Protein AF-A0A5N5E1E7-F1 (afdb_monomer_lite)

Structure (mmCIF, N/CA/C/O backbone):
data_AF-A0A5N5E1E7-F1
#
_entry.id   AF-A0A5N5E1E7-F1
#
loop_
_atom_site.group_PDB
_atom_site.id
_atom_site.type_symbol
_atom_site.label_atom_id
_atom_site.label_alt_id
_atom_site.label_comp_id
_atom_site.label_asym_id
_atom_site.label_entity_id
_atom_site.label_seq_id
_atom_site.pdbx_PDB_ins_code
_atom_site.Cartn_x
_atom_site.Cartn_y
_atom_site.Cartn_z
_atom_site.occupancy
_atom_site.B_iso_or_equiv
_atom_site.auth_seq_id
_atom_site.auth_comp_id
_atom_site.auth_asym_id
_atom_site.auth_atom_id
_atom_site.pdbx_PDB_model_num
ATOM 1 N N . PRO A 1 1 ? 4.527 -5.931 -11.437 1.00 83.81 1 PRO A N 1
ATOM 2 C CA . PRO A 1 1 ? 5.609 -6.955 -11.425 1.00 83.81 1 PRO A CA 1
ATOM 3 C C . PRO A 1 1 ? 6.743 -6.688 -12.422 1.00 83.81 1 PRO A C 1
ATOM 5 O O . PRO A 1 1 ? 7.902 -6.752 -12.030 1.00 83.81 1 PRO A O 1
ATOM 8 N N . ALA A 1 2 ? 6.422 -6.374 -13.685 1.00 84.38 2 ALA A N 1
ATOM 9 C CA . ALA A 1 2 ? 7.422 -6.010 -14.699 1.00 84.38 2 ALA A CA 1
ATOM 10 C C . ALA A 1 2 ? 8.352 -4.852 -14.277 1.00 84.38 2 ALA A C 1
ATOM 12 O O . ALA A 1 2 ? 9.504 -4.827 -14.693 1.00 84.38 2 ALA A O 1
ATOM 13 N N . HIS A 1 3 ? 7.881 -3.954 -13.401 1.00 85.62 3 HIS A N 1
ATOM 14 C CA . HIS A 1 3 ? 8.669 -2.845 -12.850 1.00 85.62 3 HIS A CA 1
ATOM 15 C C . HIS A 1 3 ? 9.941 -3.303 -12.112 1.00 85.62 3 HIS A C 1
ATOM 17 O O . HIS A 1 3 ? 10.974 -2.650 -12.180 1.00 85.62 3 HIS A O 1
ATOM 23 N N . THR A 1 4 ? 9.890 -4.454 -11.433 1.00 82.94 4 THR A N 1
ATOM 24 C CA . THR A 1 4 ? 10.953 -4.901 -10.513 1.00 82.94 4 THR A CA 1
ATOM 25 C C . THR A 1 4 ? 11.626 -6.196 -10.957 1.00 82.94 4 THR A C 1
ATOM 27 O O . THR A 1 4 ? 12.630 -6.609 -10.378 1.00 82.94 4 THR A O 1
ATOM 30 N N . ARG A 1 5 ? 11.073 -6.880 -11.970 1.00 84.81 5 ARG A N 1
ATOM 31 C CA . ARG A 1 5 ? 11.566 -8.175 -12.454 1.00 84.81 5 ARG A CA 1
ATOM 32 C C . ARG A 1 5 ? 11.534 -8.249 -13.967 1.00 84.81 5 ARG A C 1
ATOM 34 O O . ARG A 1 5 ? 10.480 -8.111 -14.586 1.00 84.81 5 ARG A O 1
ATOM 41 N N . ILE A 1 6 ? 12.680 -8.596 -14.546 1.00 85.56 6 ILE A N 1
ATOM 42 C CA . ILE A 1 6 ? 12.774 -8.964 -15.959 1.00 85.56 6 ILE A CA 1
ATOM 43 C C . ILE A 1 6 ? 11.854 -10.167 -16.207 1.00 85.56 6 ILE A C 1
ATOM 45 O O . ILE A 1 6 ? 11.968 -11.192 -15.538 1.00 85.56 6 ILE A O 1
ATOM 49 N N . GLY A 1 7 ? 10.928 -10.027 -17.157 1.00 87.19 7 GLY A N 1
ATOM 50 C CA . GLY A 1 7 ? 9.923 -11.049 -17.467 1.00 87.19 7 GLY A CA 1
ATOM 51 C C . GLY A 1 7 ? 8.729 -11.095 -16.505 1.00 87.19 7 GLY A C 1
ATOM 52 O O . GLY A 1 7 ? 7.885 -11.978 -16.638 1.00 87.19 7 GLY A O 1
ATOM 53 N N . GLY A 1 8 ? 8.633 -10.164 -15.549 1.00 90.12 8 GLY A N 1
ATOM 54 C CA . GLY A 1 8 ? 7.441 -10.003 -14.722 1.00 90.12 8 GLY A CA 1
ATOM 55 C C . GLY A 1 8 ? 6.215 -9.629 -15.559 1.00 90.12 8 GLY A C 1
ATOM 56 O O . GLY A 1 8 ? 6.335 -9.028 -16.624 1.00 90.12 8 GLY A O 1
ATOM 57 N N . ALA A 1 9 ? 5.021 -9.969 -15.068 1.00 91.62 9 ALA A N 1
ATOM 58 C CA . ALA A 1 9 ? 3.779 -9.636 -15.760 1.00 91.62 9 ALA A CA 1
ATOM 59 C C . ALA A 1 9 ? 3.627 -8.107 -15.942 1.00 91.62 9 ALA A C 1
ATOM 61 O O . ALA A 1 9 ? 3.820 -7.365 -14.963 1.00 91.62 9 ALA A O 1
ATOM 62 N N . PRO A 1 10 ? 3.267 -7.637 -17.153 1.00 95.62 10 PRO A N 1
ATOM 63 C CA . PRO A 1 10 ? 2.912 -6.243 -17.391 1.00 95.62 10 PRO A CA 1
ATOM 64 C C . PRO A 1 10 ? 1.573 -5.919 -16.725 1.00 95.62 10 PRO A C 1
ATOM 66 O O . PRO A 1 10 ? 0.755 -6.811 -16.471 1.00 95.62 10 PRO A O 1
ATOM 69 N N . ILE A 1 11 ? 1.329 -4.637 -16.459 1.00 96.62 11 ILE A N 1
ATOM 70 C CA . ILE A 1 11 ? 0.185 -4.202 -15.653 1.00 96.62 11 ILE A CA 1
ATOM 71 C C . ILE A 1 11 ? -1.163 -4.630 -16.250 1.00 96.62 11 ILE A C 1
ATOM 73 O O . ILE A 1 11 ? -2.065 -5.009 -15.520 1.00 96.62 11 ILE A O 1
ATOM 77 N N . GLY A 1 12 ? -1.312 -4.668 -17.575 1.00 94.44 12 GLY A N 1
ATOM 78 C CA . GLY A 1 12 ? -2.560 -5.081 -18.225 1.00 94.44 12 GLY A CA 1
ATOM 79 C C . GLY A 1 12 ? -2.875 -6.578 -18.137 1.00 94.44 12 GLY A C 1
ATOM 80 O O . GLY A 1 12 ? -3.948 -6.985 -18.588 1.00 94.44 12 GLY A O 1
ATOM 81 N N . SER A 1 13 ? -1.955 -7.385 -17.595 1.00 95.38 13 SER A N 1
ATOM 82 C CA . SER A 1 13 ? -2.095 -8.840 -17.436 1.00 95.38 13 SER A CA 1
ATOM 83 C C . SER A 1 13 ? -2.249 -9.288 -15.979 1.00 95.38 13 SER A C 1
ATOM 85 O O . SER A 1 13 ? -2.404 -10.484 -15.737 1.00 95.38 13 SER A O 1
ATOM 87 N N . VAL A 1 14 ? -2.192 -8.370 -15.006 1.00 96.19 14 VAL A N 1
ATOM 88 C CA . VAL A 1 14 ? -2.403 -8.721 -13.592 1.00 96.19 14 VAL A CA 1
ATOM 89 C C . VAL A 1 14 ? -3.898 -8.942 -13.300 1.00 96.19 14 VAL A C 1
ATOM 91 O O . VAL A 1 14 ? -4.742 -8.328 -13.961 1.00 96.19 14 VAL A O 1
ATOM 94 N N . PRO A 1 15 ? -4.253 -9.804 -12.327 1.00 96.81 15 PRO A N 1
ATOM 95 C CA . PRO A 1 15 ? -5.629 -9.927 -11.842 1.00 96.81 15 PRO A CA 1
ATOM 96 C C . PRO A 1 15 ? -6.156 -8.587 -11.307 1.00 96.81 15 PRO A C 1
ATOM 98 O O . PRO A 1 15 ? -5.399 -7.797 -10.743 1.00 96.81 15 PRO A O 1
ATOM 101 N N . LEU A 1 16 ? -7.457 -8.328 -11.468 1.00 98.06 16 LEU A N 1
ATOM 102 C CA . LEU A 1 16 ? -8.090 -7.097 -10.970 1.00 98.06 16 LEU A CA 1
ATOM 103 C C . LEU A 1 16 ? -8.480 -7.203 -9.495 1.00 98.06 16 LEU A C 1
ATOM 105 O O . LEU A 1 16 ? -8.648 -6.187 -8.826 1.00 98.06 16 LEU A O 1
ATOM 109 N N . GLU A 1 17 ? -8.610 -8.427 -8.992 1.00 98.06 17 GLU A N 1
ATOM 110 C CA . GLU A 1 17 ? -9.058 -8.760 -7.649 1.00 98.06 17 GLU A CA 1
ATOM 111 C C . GLU A 1 17 ? -8.279 -8.000 -6.564 1.00 98.06 17 GLU A C 1
ATOM 113 O O . GLU A 1 17 ? -8.937 -7.413 -5.708 1.00 98.06 17 GLU A O 1
ATOM 118 N N . PRO A 1 18 ? -6.934 -7.875 -6.588 1.00 98.50 18 PRO A N 1
ATOM 119 C CA . PRO A 1 18 ? -6.213 -7.099 -5.575 1.00 98.50 18 PRO A CA 1
ATOM 120 C C . PRO A 1 18 ? -6.628 -5.624 -5.498 1.00 98.50 18 PRO A C 1
ATOM 122 O O . PRO A 1 18 ? -6.568 -5.030 -4.428 1.00 98.50 18 PRO A O 1
ATOM 125 N N . TYR A 1 19 ? -7.117 -5.042 -6.592 1.00 98.69 19 TYR A N 1
ATOM 126 C CA . TYR A 1 19 ? -7.357 -3.604 -6.744 1.00 98.69 19 TYR A CA 1
ATOM 127 C C . TYR A 1 19 ? -8.799 -3.163 -6.440 1.00 98.69 19 TYR A C 1
ATOM 129 O O . TYR A 1 19 ? -9.138 -1.992 -6.637 1.00 98.69 19 TYR A O 1
ATOM 137 N N . LEU A 1 20 ? -9.658 -4.084 -5.990 1.00 98.56 20 LEU A N 1
ATOM 138 C CA . LEU A 1 20 ? -11.053 -3.806 -5.644 1.00 98.56 20 LEU A CA 1
ATOM 139 C C . LEU A 1 20 ? -11.516 -4.638 -4.444 1.00 98.56 20 LEU A C 1
ATOM 141 O O . LEU A 1 20 ? -11.581 -5.861 -4.539 1.00 98.56 20 LEU A O 1
ATOM 145 N N . GLY A 1 21 ? -11.903 -3.984 -3.350 1.00 98.38 21 GLY A N 1
ATOM 146 C CA . GLY A 1 21 ? -12.553 -4.635 -2.209 1.00 98.38 21 GLY A CA 1
ATOM 147 C C . GLY A 1 21 ? -12.127 -4.069 -0.861 1.00 98.38 21 GLY A C 1
ATOM 148 O O . GLY A 1 21 ? -11.468 -3.036 -0.792 1.00 98.38 21 GLY A O 1
ATOM 149 N N . GLU A 1 22 ? -12.503 -4.757 0.217 1.00 98.44 22 GLU A N 1
ATOM 150 C CA . GLU A 1 22 ? -12.232 -4.309 1.585 1.00 98.44 22 GLU A CA 1
ATOM 151 C C . GLU A 1 22 ? -10.735 -4.064 1.835 1.00 98.44 22 GLU A C 1
ATOM 153 O O . GLU A 1 22 ? -9.885 -4.850 1.393 1.00 98.44 22 GLU A O 1
ATOM 158 N N . ALA A 1 23 ? -10.446 -2.965 2.529 1.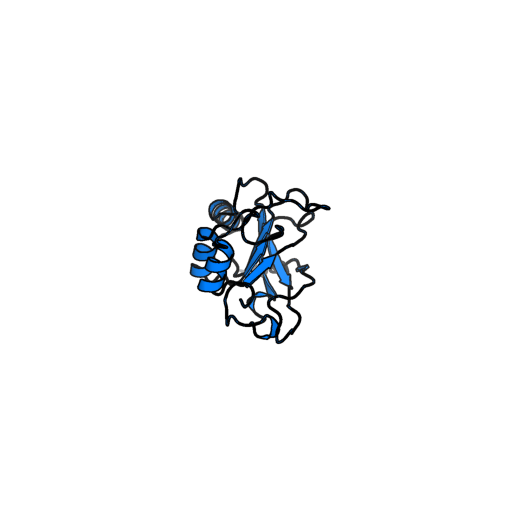00 98.69 23 ALA A N 1
ATOM 159 C CA . ALA A 1 23 ? -9.130 -2.491 2.906 1.00 98.69 23 ALA A CA 1
ATOM 160 C C . ALA A 1 23 ? -9.147 -1.895 4.318 1.00 98.69 23 ALA A C 1
ATOM 162 O O . ALA A 1 23 ? -10.141 -1.305 4.741 1.00 98.69 23 ALA A O 1
ATOM 163 N N . LEU A 1 24 ? -8.026 -2.023 5.023 1.00 98.81 24 LEU A N 1
ATOM 164 C CA . LEU A 1 24 ? -7.771 -1.348 6.290 1.00 98.81 24 LEU A CA 1
ATOM 165 C C . LEU A 1 24 ? -6.805 -0.190 6.037 1.00 98.81 24 LEU A C 1
ATOM 167 O O . LEU A 1 24 ? -5.708 -0.416 5.531 1.00 98.81 24 LEU A O 1
ATOM 171 N N . VAL A 1 25 ? -7.207 1.028 6.388 1.00 98.81 25 VAL A N 1
ATOM 172 C CA . VAL A 1 25 ? -6.310 2.185 6.479 1.00 98.81 25 VAL A CA 1
ATOM 173 C C . VAL A 1 25 ? -5.703 2.201 7.875 1.00 98.81 25 VAL A C 1
ATOM 175 O O . VAL A 1 25 ? -6.454 2.134 8.846 1.00 98.81 25 VAL A O 1
ATOM 178 N N . VAL A 1 26 ? -4.377 2.302 7.963 1.00 98.75 26 VAL A N 1
ATOM 179 C CA . VAL A 1 26 ? -3.612 2.405 9.215 1.00 98.75 26 VAL A CA 1
ATOM 180 C C . VAL A 1 26 ? -2.849 3.723 9.240 1.00 98.75 26 VAL A C 1
ATOM 182 O O . VAL A 1 26 ? -2.189 4.078 8.257 1.00 98.75 26 VAL A O 1
ATOM 185 N N . ASP A 1 27 ? -2.932 4.434 10.363 1.00 98.38 27 ASP A N 1
ATOM 186 C CA . ASP A 1 27 ? -2.134 5.634 10.600 1.00 98.38 27 ASP A CA 1
ATOM 187 C C . ASP A 1 27 ? -0.701 5.246 11.009 1.00 98.38 27 ASP A C 1
ATOM 189 O O . ASP A 1 27 ? -0.472 4.609 12.035 1.00 98.38 27 ASP A O 1
ATOM 193 N N . MET A 1 28 ? 0.267 5.623 10.176 1.00 98.19 28 MET A N 1
ATOM 194 C CA . MET A 1 28 ? 1.704 5.404 10.359 1.00 98.19 28 MET A CA 1
ATOM 195 C C . MET A 1 28 ? 2.456 6.719 10.617 1.00 98.19 28 MET A C 1
ATOM 197 O O . MET A 1 28 ? 3.682 6.730 10.631 1.00 98.19 28 MET A O 1
ATOM 201 N N . THR A 1 29 ? 1.764 7.841 10.828 1.00 96.38 29 THR A N 1
ATOM 202 C CA . THR A 1 29 ? 2.390 9.175 10.912 1.00 96.38 29 THR A CA 1
ATOM 203 C C . THR A 1 29 ? 3.290 9.377 12.133 1.00 96.38 29 THR A C 1
ATOM 205 O O . THR A 1 29 ? 4.116 10.289 12.147 1.00 96.38 29 THR A O 1
ATOM 208 N N . GLY A 1 30 ? 3.141 8.533 13.157 1.00 94.25 30 GLY A N 1
ATOM 209 C CA . GLY A 1 30 ? 4.008 8.487 14.337 1.00 94.25 30 GLY A CA 1
ATOM 210 C C . GLY A 1 30 ? 5.112 7.426 14.274 1.00 94.25 30 GLY A C 1
ATOM 211 O O . GLY A 1 30 ? 5.752 7.178 15.294 1.00 94.25 30 GLY A O 1
ATOM 212 N N . VAL A 1 31 ? 5.296 6.758 13.132 1.00 94.94 31 VAL A N 1
ATOM 213 C CA . VAL A 1 31 ? 6.284 5.687 12.958 1.00 94.94 31 VAL A CA 1
ATOM 214 C C . VAL A 1 31 ? 7.552 6.255 12.338 1.00 94.94 31 VAL A C 1
ATOM 216 O O . VAL A 1 31 ? 7.524 6.818 11.248 1.00 94.94 31 VAL A O 1
ATOM 219 N N . ASP A 1 32 ? 8.680 6.053 13.013 1.00 89.94 32 ASP A N 1
ATOM 220 C CA . ASP A 1 32 ? 9.987 6.394 12.460 1.00 89.94 32 ASP A CA 1
ATOM 221 C C . ASP A 1 32 ? 10.451 5.313 11.468 1.00 89.94 32 ASP A C 1
ATOM 223 O O . ASP A 1 32 ? 10.538 4.128 11.804 1.00 89.94 32 ASP A O 1
ATOM 227 N N . GLY A 1 33 ? 10.818 5.726 10.252 1.00 91.19 33 GLY A N 1
ATOM 228 C CA . GLY A 1 33 ? 11.348 4.836 9.218 1.00 91.19 33 GLY A CA 1
ATOM 229 C C . GLY A 1 33 ? 10.264 4.117 8.411 1.00 91.19 33 GLY A C 1
ATOM 230 O O . GLY A 1 33 ? 9.211 4.676 8.124 1.00 91.19 33 GLY A O 1
ATOM 231 N N . ALA A 1 34 ? 10.551 2.889 7.970 1.00 94.88 34 ALA A N 1
ATOM 232 C CA . ALA A 1 34 ? 9.629 2.127 7.129 1.00 94.88 34 ALA A CA 1
ATOM 233 C C . ALA A 1 34 ? 8.406 1.635 7.921 1.00 94.88 34 ALA A C 1
ATOM 235 O O . ALA A 1 34 ? 8.530 1.191 9.065 1.00 94.88 34 ALA A O 1
ATOM 236 N N . ALA A 1 35 ? 7.237 1.636 7.278 1.00 97.25 35 ALA A N 1
ATOM 237 C CA . ALA A 1 35 ? 6.014 1.097 7.859 1.00 97.25 35 ALA A CA 1
ATOM 238 C C . ALA A 1 35 ? 6.207 -0.374 8.261 1.00 97.25 35 ALA A C 1
ATOM 240 O O . ALA A 1 35 ? 6.715 -1.182 7.476 1.00 97.25 35 ALA A O 1
ATOM 241 N N . CYS A 1 36 ? 5.807 -0.718 9.486 1.00 97.75 36 CYS A N 1
ATOM 242 C CA . CYS A 1 36 ? 6.125 -1.992 10.128 1.00 97.75 36 CYS A CA 1
ATOM 243 C C . CYS A 1 36 ? 4.884 -2.672 10.736 1.00 97.75 36 CYS A C 1
ATOM 245 O O . CYS A 1 36 ? 3.777 -2.139 10.703 1.00 97.75 36 CYS A O 1
ATOM 247 N N . ILE A 1 37 ? 5.065 -3.885 11.266 1.00 98.50 37 ILE A N 1
ATOM 248 C CA . ILE A 1 37 ? 3.972 -4.769 11.711 1.00 98.50 37 ILE A CA 1
ATOM 249 C C . ILE A 1 37 ? 3.208 -4.211 12.920 1.00 98.50 37 ILE A C 1
ATOM 251 O O . ILE A 1 37 ? 1.981 -4.268 12.932 1.00 98.50 37 ILE A O 1
ATOM 255 N N . GLY A 1 38 ? 3.917 -3.663 13.914 1.00 98.31 38 GLY A N 1
ATOM 256 C CA . GLY A 1 38 ? 3.342 -3.298 15.217 1.00 98.31 38 GLY A CA 1
ATOM 257 C C . GLY A 1 38 ? 2.081 -2.427 15.126 1.00 98.31 38 GLY A C 1
ATOM 258 O O . GLY A 1 38 ? 1.027 -2.867 15.578 1.00 98.31 38 GLY A O 1
ATOM 259 N N . PRO A 1 39 ? 2.130 -1.252 14.470 1.00 98.44 39 PRO A N 1
ATOM 260 C CA . PRO A 1 39 ? 0.958 -0.385 14.327 1.00 98.44 39 PRO A CA 1
ATOM 261 C C . PRO A 1 39 ? -0.216 -1.040 13.583 1.00 98.44 39 PRO A C 1
ATOM 263 O O . PRO A 1 39 ? -1.375 -0.741 13.872 1.00 98.44 39 PRO A O 1
ATOM 266 N N . VAL A 1 40 ? 0.054 -1.958 12.644 1.00 98.62 40 VAL A N 1
ATOM 267 C CA . VAL A 1 40 ? -1.000 -2.720 11.953 1.00 98.62 40 VAL A CA 1
ATOM 268 C C . VAL A 1 40 ? -1.684 -3.673 12.926 1.00 98.62 40 VAL A C 1
ATOM 270 O O . VAL A 1 40 ? -2.910 -3.679 12.994 1.00 98.62 40 VAL A O 1
ATOM 273 N N . GLU A 1 41 ? -0.917 -4.451 13.694 1.00 98.44 41 GLU A N 1
ATOM 274 C CA . GLU A 1 41 ? -1.458 -5.373 14.702 1.00 98.44 41 GLU A CA 1
ATOM 275 C C . GLU A 1 41 ? -2.274 -4.623 15.763 1.00 98.44 41 GLU A C 1
ATOM 277 O O . GLU A 1 41 ? -3.426 -4.980 16.008 1.00 98.44 41 GLU A O 1
ATOM 282 N N . GLU A 1 42 ? -1.743 -3.524 16.305 1.00 98.31 42 GLU A N 1
ATOM 283 C CA . GLU A 1 42 ? -2.444 -2.688 17.289 1.00 98.31 42 GLU A CA 1
ATOM 284 C C . GLU A 1 42 ? -3.768 -2.127 16.747 1.00 98.31 42 GLU A C 1
ATOM 286 O O . GLU A 1 42 ? -4.771 -2.051 17.463 1.00 98.31 42 GLU A O 1
ATOM 291 N N . THR A 1 43 ? -3.787 -1.729 15.473 1.00 98.38 43 THR A N 1
ATOM 292 C CA . THR A 1 43 ? -4.990 -1.208 14.812 1.00 98.38 43 THR A CA 1
ATOM 293 C C . THR A 1 43 ? -6.016 -2.305 14.575 1.00 98.38 43 THR A C 1
ATOM 295 O O . THR A 1 43 ? -7.194 -2.124 14.885 1.00 98.38 43 THR A O 1
ATOM 298 N N . VAL A 1 44 ? -5.577 -3.469 14.094 1.00 98.19 44 VAL A N 1
ATOM 299 C CA . VAL A 1 44 ? -6.434 -4.647 13.923 1.00 98.19 44 VAL A CA 1
ATOM 300 C C . VAL A 1 44 ? -7.065 -5.041 15.257 1.00 98.19 44 VAL A C 1
ATOM 302 O O . VAL A 1 44 ? -8.277 -5.234 15.317 1.00 98.19 44 VAL A O 1
ATOM 305 N N . GLU A 1 45 ? -6.291 -5.106 16.341 1.00 97.94 45 GLU A N 1
ATOM 306 C CA . GLU A 1 45 ? -6.802 -5.413 17.681 1.00 97.94 45 GLU A CA 1
ATOM 307 C C . GLU A 1 45 ? -7.827 -4.376 18.158 1.00 97.94 45 GLU A C 1
ATOM 309 O O . GLU A 1 45 ? -8.927 -4.741 18.584 1.00 97.94 45 GLU A O 1
ATOM 314 N N . ARG A 1 46 ? -7.510 -3.081 18.025 1.00 97.81 46 ARG A N 1
ATOM 315 C CA . ARG A 1 46 ? -8.397 -1.969 18.407 1.00 97.81 46 ARG A CA 1
ATOM 316 C C . ARG A 1 46 ? -9.727 -1.988 17.652 1.00 97.81 46 ARG A C 1
ATOM 318 O O . ARG A 1 46 ? -10.749 -1.609 18.223 1.00 97.81 46 ARG A O 1
ATOM 325 N N . LEU A 1 47 ? -9.724 -2.434 16.397 1.00 96.12 47 LEU A N 1
ATOM 326 C CA . LEU A 1 47 ? -10.894 -2.453 15.518 1.00 96.12 47 LEU A CA 1
ATOM 327 C C . LEU A 1 47 ? -11.638 -3.802 15.485 1.00 96.12 47 LEU A C 1
ATOM 329 O O . LEU A 1 47 ? -12.564 -3.974 14.692 1.00 96.12 47 LEU A O 1
ATOM 333 N N . GLY A 1 48 ? -11.301 -4.740 16.377 1.00 94.12 48 GLY A N 1
ATOM 334 C CA . GLY A 1 48 ? -12.065 -5.981 16.571 1.00 94.12 48 GLY A CA 1
ATOM 335 C C . GLY A 1 48 ? -11.475 -7.233 15.915 1.00 94.12 48 GLY A C 1
ATOM 336 O O . GLY A 1 48 ? -12.172 -8.238 15.793 1.00 94.12 48 GLY A O 1
ATOM 337 N N . GLY A 1 49 ? -10.201 -7.203 15.523 1.00 95.06 49 GLY A N 1
ATOM 338 C CA . GLY A 1 49 ? -9.422 -8.376 15.117 1.00 95.06 49 GLY A CA 1
ATOM 339 C C . GLY A 1 49 ? -9.536 -8.771 13.643 1.00 95.06 49 GLY A C 1
ATOM 340 O O . GLY A 1 49 ? -9.034 -9.828 13.263 1.00 95.06 49 GLY A O 1
ATOM 341 N N . HIS A 1 50 ? -10.188 -7.959 12.806 1.00 96.00 50 HIS A N 1
ATOM 342 C CA . HIS A 1 50 ? -10.333 -8.236 11.374 1.00 96.00 50 HIS A CA 1
ATOM 343 C C . HIS A 1 50 ? -9.196 -7.608 10.563 1.00 96.00 50 HIS A C 1
ATOM 345 O O . HIS A 1 50 ? -8.994 -6.393 10.597 1.00 96.00 50 HIS A O 1
ATOM 351 N N . LEU A 1 51 ? -8.479 -8.437 9.804 1.00 98.19 51 LEU A N 1
ATOM 352 C CA . LEU A 1 51 ? -7.446 -8.010 8.864 1.00 98.19 51 LEU A CA 1
ATOM 353 C C . LEU A 1 51 ? -7.920 -8.313 7.432 1.00 98.19 51 LEU A C 1
ATOM 355 O O . LEU A 1 51 ? -7.913 -9.480 7.027 1.00 98.19 51 LEU A O 1
ATOM 359 N N . PRO A 1 52 ? -8.341 -7.303 6.651 1.00 98.12 52 PRO A N 1
ATOM 360 C CA . PRO A 1 52 ? -8.739 -7.506 5.267 1.00 98.12 52 PRO A CA 1
ATOM 361 C C . PRO A 1 52 ? -7.525 -7.790 4.380 1.00 98.12 52 PRO A C 1
ATOM 363 O O . PRO A 1 52 ? -6.376 -7.553 4.744 1.00 98.12 52 PRO A O 1
ATOM 366 N N . GLN A 1 53 ? -7.780 -8.247 3.154 1.00 98.44 53 GLN A N 1
ATOM 367 C CA . GLN A 1 53 ? -6.712 -8.602 2.215 1.00 98.44 53 GLN A CA 1
ATOM 368 C C . GLN A 1 53 ? -5.993 -7.386 1.601 1.00 98.44 53 GLN A C 1
ATOM 370 O O . GLN A 1 53 ? -5.084 -7.561 0.791 1.00 98.44 53 GLN A O 1
ATOM 375 N N . ARG A 1 54 ? -6.377 -6.153 1.955 1.00 98.88 54 ARG A N 1
ATOM 376 C CA . ARG A 1 54 ? -5.736 -4.920 1.475 1.00 98.88 54 ARG A CA 1
ATOM 377 C C . ARG A 1 54 ? -5.391 -4.018 2.646 1.00 98.88 54 ARG A C 1
ATOM 379 O O . ARG A 1 54 ? -6.228 -3.790 3.516 1.00 98.88 54 ARG A O 1
ATOM 386 N N . LEU A 1 55 ? -4.181 -3.487 2.632 1.00 98.88 55 LEU A N 1
ATOM 387 C CA . LEU A 1 55 ? -3.676 -2.582 3.652 1.00 98.88 55 LEU A CA 1
ATOM 388 C C . LEU A 1 55 ? -3.316 -1.251 2.997 1.00 98.88 55 LEU A C 1
ATOM 390 O O . LEU A 1 55 ? -2.670 -1.252 1.957 1.00 98.88 55 LEU A O 1
ATOM 394 N N . ILE A 1 56 ? -3.734 -0.133 3.579 1.00 98.88 56 ILE A N 1
ATOM 395 C CA . ILE A 1 56 ? -3.418 1.222 3.121 1.00 98.88 56 ILE A CA 1
ATOM 396 C C . ILE A 1 56 ? -2.703 1.943 4.260 1.00 98.88 56 ILE A C 1
ATOM 398 O O . ILE A 1 56 ? -3.206 1.998 5.378 1.00 98.88 56 ILE A O 1
ATOM 402 N N . LEU A 1 57 ? -1.521 2.471 3.982 1.00 98.81 57 LEU A N 1
ATOM 403 C CA . LEU A 1 57 ? -0.601 3.005 4.975 1.00 98.81 57 LEU A CA 1
ATOM 404 C C . LEU A 1 57 ? -0.491 4.517 4.801 1.00 98.81 57 LEU A C 1
ATOM 406 O O . LEU A 1 57 ? -0.010 4.988 3.770 1.00 98.81 57 LEU A O 1
ATOM 410 N N . ARG A 1 58 ? -0.947 5.269 5.805 1.00 98.50 58 ARG A N 1
ATOM 411 C CA . ARG A 1 58 ? -0.815 6.728 5.850 1.00 98.50 58 ARG A CA 1
ATOM 412 C C . ARG A 1 58 ? 0.446 7.106 6.612 1.00 98.50 58 ARG A C 1
ATOM 414 O O . ARG A 1 58 ? 0.442 7.071 7.835 1.00 98.50 58 ARG A O 1
ATOM 421 N N . THR A 1 59 ? 1.506 7.480 5.913 1.00 97.81 59 THR A N 1
ATOM 422 C CA . THR A 1 59 ? 2.789 7.867 6.519 1.00 97.81 59 THR A CA 1
ATOM 423 C C . THR A 1 59 ? 2.937 9.379 6.665 1.00 97.81 59 THR A C 1
ATOM 425 O O . THR A 1 59 ? 3.700 9.844 7.509 1.00 97.81 59 THR A O 1
ATOM 428 N N . TYR A 1 60 ? 2.150 10.167 5.926 1.00 97.00 60 TYR A N 1
ATOM 429 C CA . TYR A 1 60 ? 2.173 11.620 6.018 1.00 97.00 60 TYR A CA 1
ATOM 430 C C . TYR A 1 60 ? 1.062 12.183 6.914 1.00 97.00 60 TYR A C 1
ATOM 432 O O . TYR A 1 60 ? -0.130 11.956 6.668 1.00 97.00 60 TYR A O 1
ATOM 440 N N . PRO A 1 61 ? 1.408 13.040 7.900 1.00 95.19 61 PRO A N 1
ATOM 441 C CA . PRO A 1 61 ? 0.420 13.904 8.542 1.00 95.19 61 PRO A CA 1
ATOM 442 C C . PRO A 1 61 ? -0.276 14.792 7.507 1.00 95.19 61 PRO A C 1
ATOM 444 O O . PRO A 1 61 ? -1.475 15.056 7.607 1.00 95.19 61 PRO A O 1
ATOM 447 N N . LYS A 1 62 ? 0.497 15.233 6.506 1.00 96.44 62 LYS A N 1
ATOM 448 C CA . LYS A 1 62 ? 0.049 16.005 5.355 1.00 96.44 62 LYS A CA 1
ATOM 449 C C . LYS A 1 62 ? 0.880 15.665 4.123 1.00 96.44 62 LYS A C 1
ATOM 451 O O . LYS A 1 62 ? 2.099 15.819 4.151 1.00 96.44 62 LYS A O 1
ATOM 456 N N . TYR A 1 63 ? 0.210 15.270 3.053 1.00 95.88 63 TYR A N 1
ATOM 457 C CA . TYR A 1 63 ? 0.799 14.871 1.790 1.00 95.88 63 TYR A CA 1
ATOM 458 C C . TYR A 1 63 ? 1.605 16.028 1.172 1.00 95.88 63 TYR A C 1
ATOM 460 O O . TYR A 1 63 ? 1.116 17.170 1.102 1.00 95.88 63 TYR A O 1
ATOM 468 N N . PRO A 1 64 ? 2.844 15.776 0.721 1.00 95.19 64 PRO A N 1
ATOM 469 C CA . PRO A 1 64 ? 3.717 16.828 0.227 1.00 95.19 64 PRO A CA 1
ATOM 470 C C . PRO A 1 64 ? 3.244 17.365 -1.134 1.00 95.19 64 PRO A C 1
ATOM 472 O O . PRO A 1 64 ? 2.747 16.643 -1.996 1.00 95.19 64 PRO A O 1
ATOM 475 N N . ARG A 1 65 ? 3.386 18.681 -1.342 1.00 93.94 65 ARG A N 1
ATOM 476 C CA . ARG A 1 65 ? 3.084 19.343 -2.634 1.00 93.94 65 ARG A CA 1
ATOM 477 C C . ARG A 1 65 ? 4.291 19.426 -3.563 1.00 93.94 65 ARG A C 1
ATOM 479 O O . ARG A 1 65 ? 4.134 19.714 -4.747 1.00 93.94 65 ARG A O 1
ATOM 486 N N . GLU A 1 66 ? 5.471 19.226 -3.003 1.00 95.56 66 GLU A N 1
ATOM 487 C CA . GLU A 1 66 ? 6.749 19.180 -3.697 1.00 95.56 66 GLU A CA 1
ATOM 488 C C . GLU A 1 66 ? 7.359 17.796 -3.483 1.00 95.56 66 GLU A C 1
ATOM 490 O O . GLU A 1 66 ? 6.857 17.011 -2.682 1.00 95.56 66 GLU A O 1
ATOM 495 N N . TRP A 1 67 ? 8.417 17.482 -4.223 1.00 93.56 67 TRP A N 1
ATOM 496 C CA . TRP A 1 67 ? 9.114 16.215 -4.046 1.00 93.56 67 TRP A CA 1
ATOM 497 C C . TRP A 1 67 ? 9.727 16.130 -2.646 1.00 93.56 67 TRP A C 1
ATOM 499 O O . TRP A 1 67 ? 10.470 17.026 -2.241 1.00 93.56 67 TRP A O 1
ATOM 509 N N . ASP A 1 68 ? 9.439 15.038 -1.947 1.00 92.94 68 ASP A N 1
ATOM 510 C CA . ASP A 1 68 ? 10.060 14.687 -0.677 1.00 92.94 68 ASP A CA 1
ATOM 511 C C . ASP A 1 68 ? 11.094 13.580 -0.913 1.00 92.94 68 ASP A C 1
ATOM 513 O O . ASP A 1 68 ? 10.832 12.640 -1.657 1.00 92.94 68 ASP A O 1
ATOM 517 N N . ASN A 1 69 ? 12.279 13.701 -0.319 1.00 93.00 69 ASN A N 1
ATOM 518 C CA . ASN A 1 69 ? 13.305 12.655 -0.380 1.00 93.00 69 ASN A CA 1
ATOM 519 C C . ASN A 1 69 ? 13.258 11.718 0.832 1.00 93.00 69 ASN A C 1
ATOM 521 O O . ASN A 1 69 ? 13.908 10.677 0.798 1.00 93.00 69 ASN A O 1
ATOM 525 N N . ASP A 1 70 ? 12.498 12.077 1.865 1.00 91.50 70 ASP A N 1
ATOM 526 C CA . ASP A 1 70 ? 12.475 11.392 3.154 1.00 91.50 70 ASP A CA 1
ATOM 527 C C . ASP A 1 70 ? 11.182 10.574 3.348 1.00 91.50 70 ASP A C 1
ATOM 529 O O . ASP A 1 70 ? 10.837 10.216 4.475 1.00 91.50 70 ASP A O 1
ATOM 533 N N . PHE A 1 71 ? 10.456 10.253 2.262 1.00 92.19 71 PHE A N 1
ATOM 534 C CA . PHE A 1 71 ? 9.274 9.389 2.348 1.00 92.19 71 PHE A CA 1
ATOM 535 C C . PHE A 1 71 ? 9.625 8.025 2.952 1.00 92.19 71 PHE A C 1
ATOM 537 O O . PHE A 1 71 ? 10.649 7.411 2.635 1.00 92.19 71 PHE A O 1
ATOM 544 N N . ALA A 1 72 ? 8.724 7.522 3.791 1.00 92.44 72 ALA A N 1
ATOM 545 C CA . ALA A 1 72 ? 8.812 6.173 4.317 1.00 92.44 72 ALA A CA 1
ATOM 546 C C . ALA A 1 72 ? 8.537 5.137 3.215 1.00 92.44 72 ALA A C 1
ATOM 548 O O . ALA A 1 72 ? 7.682 5.332 2.352 1.00 92.44 72 ALA A O 1
ATOM 549 N N . GLY A 1 73 ? 9.251 4.012 3.277 1.00 95.94 73 GLY A N 1
ATOM 550 C CA . GLY A 1 73 ? 8.907 2.802 2.531 1.00 95.94 73 GLY A CA 1
ATOM 551 C C . GLY A 1 73 ? 8.089 1.825 3.379 1.00 95.94 73 GLY A C 1
ATOM 552 O O . GLY A 1 73 ? 7.650 2.139 4.487 1.00 95.94 73 GLY A O 1
ATOM 553 N N . VAL A 1 74 ? 7.946 0.598 2.891 1.00 98.00 74 VAL A N 1
ATOM 554 C CA . VAL A 1 74 ? 7.315 -0.518 3.606 1.00 98.00 74 VAL A CA 1
ATOM 555 C C . VAL A 1 74 ? 8.377 -1.553 3.953 1.00 98.00 74 VAL A C 1
ATOM 557 O O . VAL A 1 74 ? 9.174 -1.947 3.103 1.00 98.00 74 VAL A O 1
ATOM 560 N N . SER A 1 75 ? 8.399 -2.020 5.204 1.00 97.38 75 SER A N 1
ATOM 561 C CA . SER A 1 75 ? 9.367 -3.038 5.612 1.00 97.38 75 SER A CA 1
ATOM 562 C C . SER A 1 75 ? 9.088 -4.379 4.895 1.00 97.38 75 SER A C 1
ATOM 564 O O . SER A 1 75 ? 7.922 -4.787 4.758 1.00 97.38 75 SER A O 1
ATOM 566 N N . PRO A 1 76 ? 10.124 -5.117 4.448 1.00 97.62 76 PRO A N 1
ATOM 567 C CA . PRO A 1 76 ? 9.949 -6.456 3.881 1.00 97.62 76 PRO A CA 1
ATOM 568 C C . PRO A 1 76 ? 9.227 -7.420 4.833 1.00 97.62 76 PRO A C 1
ATOM 570 O O . PRO A 1 76 ? 8.412 -8.239 4.405 1.00 97.62 76 PRO A O 1
ATOM 573 N N . GLU A 1 77 ? 9.487 -7.305 6.137 1.00 98.25 77 GLU A N 1
ATOM 574 C CA . GLU A 1 77 ? 8.864 -8.118 7.183 1.00 98.25 77 GLU A CA 1
ATOM 575 C C . GLU A 1 77 ? 7.356 -7.888 7.251 1.00 98.25 77 GLU A C 1
ATOM 577 O O . GLU A 1 77 ? 6.609 -8.865 7.325 1.00 98.25 77 GLU A O 1
ATOM 582 N N . LEU A 1 78 ? 6.899 -6.631 7.169 1.00 98.56 78 LEU A N 1
ATOM 583 C CA . LEU A 1 78 ? 5.472 -6.312 7.104 1.00 98.56 78 LEU A CA 1
ATOM 584 C C . LEU A 1 78 ? 4.828 -6.950 5.870 1.00 98.56 78 LEU A C 1
ATOM 586 O O . LEU A 1 78 ? 3.781 -7.591 5.974 1.00 98.56 78 LEU A O 1
ATOM 590 N N . THR A 1 79 ? 5.485 -6.845 4.716 1.00 98.62 79 THR A N 1
ATOM 591 C CA . THR A 1 79 ? 4.981 -7.425 3.465 1.00 98.62 79 THR A CA 1
ATOM 592 C C . THR A 1 79 ? 4.832 -8.944 3.562 1.00 98.62 79 THR A C 1
ATOM 594 O O . THR A 1 79 ? 3.785 -9.492 3.215 1.00 98.62 79 THR A O 1
ATOM 597 N N . HIS A 1 80 ? 5.847 -9.637 4.085 1.00 98.56 80 HIS A N 1
ATOM 598 C CA . HIS A 1 80 ? 5.793 -11.083 4.295 1.00 98.56 80 HIS A CA 1
ATOM 599 C C . HIS A 1 80 ? 4.721 -11.484 5.310 1.00 98.56 80 HIS A C 1
ATOM 601 O O . HIS A 1 80 ? 3.920 -12.373 5.029 1.00 98.56 80 HIS A O 1
ATOM 607 N N . TRP A 1 81 ? 4.674 -10.807 6.460 1.00 98.69 81 TRP A N 1
ATOM 608 C CA . TRP A 1 81 ? 3.701 -11.069 7.520 1.00 98.69 81 TRP A CA 1
ATOM 609 C C . TRP A 1 81 ? 2.260 -10.929 7.017 1.00 98.69 81 TRP A C 1
ATOM 611 O O . TRP A 1 81 ? 1.406 -11.753 7.364 1.00 98.69 81 TRP A O 1
ATOM 621 N N . PHE A 1 82 ? 2.005 -9.919 6.181 1.00 98.75 82 PHE A N 1
ATOM 622 C CA . PHE A 1 82 ? 0.692 -9.657 5.605 1.00 98.75 82 PHE A CA 1
ATOM 623 C C . PHE A 1 82 ? 0.325 -10.693 4.539 1.00 98.75 82 PHE A C 1
ATOM 625 O O . PHE A 1 82 ? -0.776 -11.247 4.563 1.00 98.75 82 PHE A O 1
ATOM 632 N N . ALA A 1 83 ? 1.263 -11.027 3.649 1.00 98.56 83 ALA A N 1
ATOM 633 C CA . ALA A 1 83 ? 1.063 -12.057 2.634 1.00 98.56 83 ALA A CA 1
ATOM 634 C C . ALA A 1 83 ? 0.787 -13.441 3.247 1.00 98.56 83 ALA A C 1
ATOM 636 O O . ALA A 1 83 ? -0.122 -14.142 2.802 1.00 98.56 83 ALA A O 1
ATOM 637 N N . ASP A 1 84 ? 1.505 -13.811 4.314 1.00 98.38 84 ASP A N 1
ATOM 638 C CA . ASP A 1 84 ? 1.305 -15.074 5.044 1.00 98.38 84 ASP A CA 1
ATOM 639 C C . ASP A 1 84 ? -0.100 -15.176 5.678 1.00 98.38 84 ASP A C 1
ATOM 641 O O . ASP A 1 84 ? -0.555 -16.268 6.020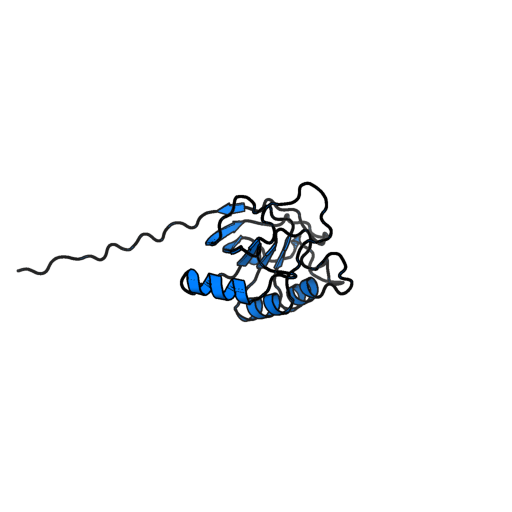 1.00 98.38 84 ASP A O 1
ATOM 645 N N . ARG A 1 85 ? -0.816 -14.049 5.796 1.00 98.44 85 ARG A N 1
ATOM 646 C CA . ARG A 1 85 ? -2.203 -13.948 6.282 1.00 98.44 85 ARG A CA 1
ATOM 647 C C . ARG A 1 85 ? -3.226 -13.761 5.158 1.00 98.44 85 ARG A C 1
ATOM 649 O O . ARG A 1 85 ? -4.387 -13.465 5.424 1.00 98.44 85 ARG A O 1
ATOM 656 N N . GLY A 1 86 ? -2.818 -13.960 3.905 1.00 98.25 86 GLY A N 1
ATOM 657 C CA . GLY A 1 86 ? -3.690 -13.844 2.735 1.00 98.25 86 GLY A CA 1
ATOM 658 C C . GLY A 1 86 ? -3.860 -12.416 2.217 1.00 98.25 86 GLY A C 1
ATOM 659 O O . GLY A 1 86 ? -4.783 -12.167 1.438 1.00 98.25 86 GLY A O 1
ATOM 660 N N . GLY A 1 87 ? -2.997 -11.491 2.643 1.00 98.69 87 GLY A N 1
ATOM 661 C CA . GLY A 1 87 ? -2.903 -10.1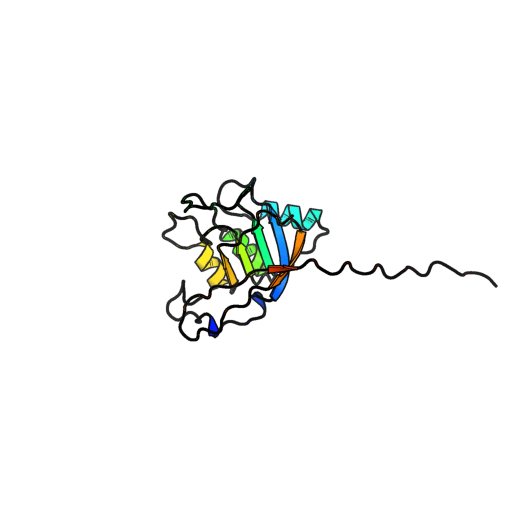45 2.094 1.00 98.69 87 GLY A CA 1
ATOM 662 C C . GLY A 1 87 ? -2.490 -10.153 0.622 1.00 98.69 87 GLY A C 1
ATOM 663 O O . GLY A 1 87 ? -1.622 -10.923 0.216 1.00 98.69 87 GLY A O 1
ATOM 664 N N . VAL A 1 88 ? -3.123 -9.298 -0.183 1.00 98.69 88 VAL A N 1
ATOM 665 C CA . VAL A 1 88 ? -2.943 -9.250 -1.644 1.00 98.69 88 VAL A CA 1
ATOM 666 C C . VAL A 1 88 ? -2.552 -7.877 -2.177 1.00 98.69 88 VAL A C 1
ATOM 668 O O . VAL A 1 88 ? -2.071 -7.801 -3.303 1.00 98.69 88 VAL A O 1
ATOM 671 N N . LEU A 1 89 ? -2.752 -6.793 -1.420 1.00 98.81 89 LEU A N 1
ATOM 672 C CA . LEU A 1 89 ? -2.347 -5.443 -1.826 1.00 98.81 89 LEU A CA 1
ATOM 673 C C . LEU A 1 89 ? -1.907 -4.612 -0.624 1.00 98.81 89 LEU A C 1
ATOM 675 O O . LEU A 1 89 ? -2.613 -4.569 0.384 1.00 98.81 89 LEU A O 1
ATOM 679 N N . ILE A 1 90 ? -0.790 -3.902 -0.768 1.00 98.88 90 ILE A N 1
ATOM 680 C CA . ILE A 1 90 ? -0.380 -2.843 0.156 1.00 98.88 90 ILE A CA 1
ATOM 681 C C . ILE A 1 90 ? -0.311 -1.528 -0.625 1.00 98.88 90 ILE A C 1
ATOM 683 O O . ILE A 1 90 ? 0.339 -1.443 -1.668 1.00 98.88 90 ILE A O 1
ATOM 687 N N . GLY A 1 91 ? -1.013 -0.518 -0.121 1.00 98.69 91 GLY A N 1
ATOM 688 C CA . GLY A 1 91 ? -0.969 0.850 -0.607 1.00 98.69 91 GLY A CA 1
ATOM 689 C C . GLY A 1 91 ? -0.264 1.779 0.374 1.00 98.69 91 GLY A C 1
ATOM 690 O O . GLY A 1 91 ? -0.382 1.587 1.582 1.00 98.69 91 GLY A O 1
ATOM 691 N N . ILE A 1 92 ? 0.437 2.789 -0.130 1.00 98.56 92 ILE A N 1
ATOM 692 C CA . ILE A 1 92 ? 1.151 3.793 0.664 1.00 98.56 92 ILE A CA 1
ATOM 693 C C . ILE A 1 92 ? 1.004 5.182 0.026 1.00 98.56 92 ILE A C 1
ATOM 695 O O . ILE A 1 92 ? 0.833 5.313 -1.190 1.00 98.56 92 ILE A O 1
ATOM 699 N N . ASP A 1 93 ? 1.031 6.228 0.847 1.00 97.69 93 ASP A N 1
ATOM 700 C CA . ASP A 1 93 ? 1.062 7.624 0.395 1.00 97.69 93 ASP A CA 1
ATOM 701 C C . ASP A 1 93 ? 2.461 8.103 -0.036 1.00 97.69 93 ASP A C 1
ATOM 703 O O . ASP A 1 93 ? 2.585 9.038 -0.819 1.00 97.69 93 ASP A O 1
ATOM 707 N N . GLY A 1 94 ? 3.522 7.425 0.392 1.00 95.56 94 GLY A N 1
ATOM 708 C CA . GLY A 1 94 ? 4.876 7.603 -0.130 1.00 95.56 94 GLY A CA 1
ATOM 709 C C . GLY A 1 94 ? 4.974 7.424 -1.650 1.00 95.56 94 GLY A C 1
ATOM 710 O O . GLY A 1 94 ? 4.210 6.683 -2.277 1.00 95.56 94 GLY A O 1
ATOM 711 N N . ALA A 1 95 ? 5.955 8.099 -2.253 1.00 94.31 95 ALA A N 1
ATOM 712 C CA . ALA A 1 95 ? 6.208 8.031 -3.693 1.00 94.31 95 ALA A CA 1
ATOM 713 C C . ALA A 1 95 ? 6.786 6.678 -4.155 1.00 94.31 95 ALA A C 1
ATOM 715 O O . ALA A 1 95 ? 6.862 6.438 -5.358 1.00 94.31 95 ALA A O 1
ATOM 716 N N . SER A 1 96 ? 7.221 5.828 -3.222 1.00 95.06 96 SER A N 1
ATOM 717 C CA . SER A 1 96 ? 7.805 4.514 -3.483 1.00 95.06 96 SER A CA 1
ATOM 718 C C . SER A 1 96 ? 7.575 3.579 -2.292 1.00 95.06 96 SER A C 1
ATOM 720 O O . SER A 1 96 ? 7.460 4.015 -1.148 1.00 95.06 96 SER A O 1
ATOM 722 N N . PHE A 1 97 ? 7.539 2.279 -2.568 1.00 94.00 97 PHE A N 1
ATOM 723 C CA . PHE A 1 97 ? 7.449 1.194 -1.595 1.00 94.00 97 PHE A CA 1
ATOM 724 C C . PHE A 1 97 ? 8.764 0.947 -0.838 1.00 94.00 97 PHE A C 1
ATOM 726 O O . PHE A 1 97 ? 8.783 0.268 0.186 1.00 94.00 97 PHE A O 1
ATOM 733 N N . ASP A 1 98 ? 9.865 1.514 -1.328 1.00 94.88 98 ASP A N 1
ATOM 734 C CA . ASP A 1 98 ? 11.189 1.521 -0.706 1.00 94.88 98 ASP A CA 1
ATOM 735 C C . ASP A 1 98 ? 11.649 2.964 -0.431 1.00 94.88 98 ASP A C 1
ATOM 737 O O . ASP A 1 98 ? 11.287 3.847 -1.213 1.00 94.88 98 ASP A O 1
ATOM 741 N N . PRO A 1 99 ? 12.482 3.218 0.601 1.00 89.56 99 PRO A N 1
ATOM 742 C CA . PRO A 1 99 ? 13.095 4.530 0.833 1.00 89.56 99 PRO A CA 1
ATOM 743 C C . PRO A 1 99 ? 13.854 5.058 -0.392 1.00 89.56 99 PRO A C 1
ATOM 745 O O . PRO A 1 99 ? 14.400 4.274 -1.171 1.00 89.56 99 PRO A O 1
ATOM 748 N N . MET A 1 100 ? 13.938 6.385 -0.542 1.00 87.25 100 MET A N 1
ATOM 749 C CA . MET A 1 100 ? 14.527 7.040 -1.724 1.00 87.25 100 MET A CA 1
ATOM 750 C C . MET A 1 100 ? 15.957 6.571 -2.034 1.00 87.25 100 MET A C 1
ATOM 752 O O . MET A 1 100 ? 16.315 6.375 -3.195 1.00 87.25 100 MET A O 1
ATOM 756 N N . ASP A 1 101 ? 16.782 6.370 -1.007 1.00 84.69 101 ASP A N 1
ATOM 757 C CA . ASP A 1 101 ? 18.182 5.971 -1.152 1.00 84.69 101 ASP A CA 1
ATOM 758 C C . ASP A 1 101 ? 18.387 4.453 -1.330 1.00 84.69 101 ASP A C 1
ATOM 760 O O . ASP A 1 101 ? 19.529 3.998 -1.496 1.00 84.69 101 ASP A O 1
ATOM 764 N N . SER A 1 102 ? 17.299 3.674 -1.357 1.00 88.44 102 SER A N 1
ATOM 765 C CA . SER A 1 102 ? 17.335 2.232 -1.585 1.00 88.44 102 SER A CA 1
ATOM 766 C C . SER A 1 102 ? 17.888 1.904 -2.971 1.00 88.44 102 SER A C 1
ATOM 768 O O . SER A 1 102 ? 17.441 2.403 -4.003 1.00 88.44 102 SER A O 1
ATOM 770 N N . LYS A 1 103 ? 18.880 1.010 -2.999 1.00 88.06 103 LYS A N 1
ATOM 771 C CA . LYS A 1 103 ? 19.475 0.459 -4.233 1.00 88.06 103 LYS A CA 1
ATOM 772 C C . LYS A 1 103 ? 19.140 -1.011 -4.443 1.00 88.06 103 LYS A C 1
ATOM 774 O O . LYS A 1 103 ? 19.524 -1.584 -5.460 1.00 88.06 103 LYS A O 1
ATOM 779 N N . THR A 1 104 ? 18.499 -1.618 -3.453 1.00 89.44 104 THR A N 1
ATOM 780 C CA . THR A 1 104 ? 18.182 -3.044 -3.399 1.00 89.44 104 THR A CA 1
ATOM 781 C C . THR A 1 104 ? 16.714 -3.305 -3.686 1.00 89.44 104 THR A C 1
ATOM 783 O O . THR A 1 104 ? 16.408 -4.390 -4.160 1.00 89.44 104 THR A O 1
ATOM 786 N N . MET A 1 105 ? 15.833 -2.311 -3.490 1.00 91.81 105 MET A N 1
ATOM 787 C CA . MET A 1 105 ? 14.388 -2.440 -3.714 1.00 91.81 105 MET A CA 1
ATOM 788 C C . MET A 1 105 ? 13.789 -3.625 -2.933 1.00 91.81 105 MET A C 1
ATOM 790 O O . MET A 1 105 ? 13.019 -4.427 -3.470 1.00 91.81 105 MET A O 1
ATOM 794 N N . ASP A 1 106 ? 14.202 -3.788 -1.673 1.00 93.31 106 ASP A N 1
ATOM 795 C CA . ASP A 1 106 ? 13.858 -4.952 -0.854 1.00 93.31 106 ASP A CA 1
ATOM 796 C C . ASP A 1 106 ? 12.348 -5.047 -0.588 1.00 93.31 106 ASP A C 1
ATOM 798 O O . ASP A 1 106 ? 11.789 -6.146 -0.637 1.00 93.31 106 ASP A O 1
ATOM 802 N N . GLY A 1 107 ? 11.664 -3.917 -0.376 1.00 93.94 107 GLY A N 1
ATOM 803 C CA . GLY A 1 107 ? 10.209 -3.877 -0.207 1.00 93.94 107 GLY A CA 1
ATOM 804 C C . GLY A 1 107 ? 9.486 -4.332 -1.477 1.00 93.94 107 GLY A C 1
ATOM 805 O O . GLY A 1 107 ? 8.637 -5.229 -1.451 1.00 93.94 107 GLY A O 1
ATOM 806 N N . HIS A 1 108 ? 9.879 -3.775 -2.620 1.00 96.50 108 HIS A N 1
ATOM 807 C CA . HIS A 1 108 ? 9.388 -4.183 -3.935 1.00 96.50 108 HIS A CA 1
ATOM 808 C C . HIS A 1 108 ? 9.631 -5.669 -4.237 1.00 96.50 108 HIS A C 1
ATOM 810 O O . HIS A 1 108 ? 8.770 -6.349 -4.813 1.00 96.50 108 HIS A O 1
ATOM 816 N N . HIS A 1 109 ? 10.810 -6.190 -3.891 1.00 95.25 109 HIS A N 1
ATOM 817 C CA . HIS A 1 109 ? 11.138 -7.595 -4.089 1.00 95.25 109 HIS A CA 1
ATOM 818 C C . HIS A 1 109 ? 10.305 -8.502 -3.187 1.00 95.25 109 HIS A C 1
ATOM 820 O O . HIS A 1 109 ? 9.741 -9.462 -3.714 1.00 95.25 109 HIS A O 1
ATOM 826 N N . ALA A 1 110 ? 10.131 -8.153 -1.909 1.00 96.44 110 ALA A N 1
ATOM 827 C CA . ALA A 1 110 ? 9.272 -8.876 -0.973 1.00 96.44 110 ALA A CA 1
ATOM 828 C C . ALA A 1 110 ? 7.824 -8.975 -1.480 1.00 96.44 110 ALA A C 1
ATOM 830 O O . ALA A 1 110 ? 7.231 -10.057 -1.483 1.00 96.44 110 ALA A O 1
ATOM 831 N N . ALA A 1 111 ? 7.270 -7.867 -1.981 1.00 96.81 111 ALA A N 1
ATOM 832 C CA . ALA A 1 111 ? 5.923 -7.852 -2.544 1.00 96.81 111 ALA A CA 1
ATOM 833 C C . ALA A 1 111 ? 5.824 -8.753 -3.782 1.00 96.81 111 ALA A C 1
ATOM 835 O O . ALA A 1 111 ? 4.931 -9.595 -3.890 1.00 96.81 111 ALA A O 1
ATOM 836 N N . SER A 1 112 ? 6.793 -8.638 -4.691 1.00 94.44 112 SER A N 1
ATOM 837 C CA . SER A 1 112 ? 6.839 -9.420 -5.927 1.00 94.44 112 SER A CA 1
ATOM 838 C C . SER A 1 112 ? 7.031 -10.925 -5.675 1.00 94.44 112 SER A C 1
ATOM 840 O O . SER A 1 112 ? 6.392 -11.735 -6.346 1.00 94.44 112 SER A O 1
ATOM 842 N N . ASP A 1 113 ? 7.837 -11.320 -4.681 1.00 94.31 113 ASP A N 1
ATOM 843 C CA . ASP A 1 113 ? 8.036 -12.727 -4.288 1.00 94.31 113 ASP A CA 1
ATOM 844 C C . ASP A 1 113 ? 6.786 -13.370 -3.696 1.00 94.31 113 ASP A C 1
ATOM 846 O O . ASP A 1 113 ? 6.564 -14.570 -3.865 1.00 94.31 113 ASP A O 1
ATOM 850 N N . ARG A 1 114 ? 5.965 -12.582 -2.998 1.00 96.00 114 ARG A N 1
ATOM 851 C CA . ARG A 1 114 ? 4.746 -13.067 -2.346 1.00 96.00 114 ARG A CA 1
ATOM 852 C C . ARG A 1 114 ? 3.466 -12.793 -3.135 1.00 96.00 114 ARG A C 1
ATOM 854 O O . ARG A 1 114 ? 2.393 -13.180 -2.686 1.00 96.00 114 ARG A O 1
ATOM 861 N N . GLY A 1 115 ? 3.565 -12.164 -4.307 1.00 95.06 115 GLY A N 1
ATOM 862 C CA . GLY A 1 115 ? 2.407 -11.829 -5.139 1.00 95.06 115 GLY A CA 1
ATOM 863 C C . GLY A 1 115 ? 1.517 -10.729 -4.550 1.00 95.06 115 GLY A C 1
ATOM 864 O O . GLY A 1 115 ? 0.330 -10.682 -4.865 1.00 95.06 115 GLY A O 1
ATOM 865 N N . VAL A 1 116 ? 2.075 -9.854 -3.713 1.00 98.31 116 VAL A N 1
ATOM 866 C CA . VAL A 1 116 ? 1.383 -8.681 -3.166 1.00 98.31 116 VAL A CA 1
ATOM 867 C C . VAL A 1 116 ? 1.459 -7.541 -4.182 1.00 98.31 116 VAL A C 1
ATOM 869 O O . VAL A 1 116 ? 2.535 -7.177 -4.658 1.00 98.31 116 VAL A O 1
ATOM 872 N N . ALA A 1 117 ? 0.307 -6.980 -4.540 1.00 98.50 117 ALA A N 1
ATOM 873 C CA . ALA A 1 117 ? 0.216 -5.797 -5.382 1.00 98.50 117 ALA A CA 1
ATOM 874 C C . ALA A 1 117 ? 0.642 -4.536 -4.613 1.00 98.50 117 ALA A C 1
ATOM 876 O O . ALA A 1 117 ? 0.382 -4.406 -3.418 1.00 98.50 117 ALA A O 1
ATOM 877 N N . ILE A 1 118 ? 1.259 -3.598 -5.328 1.00 98.56 118 ILE A N 1
ATOM 878 C CA . ILE A 1 118 ? 1.718 -2.310 -4.800 1.00 98.56 118 ILE A CA 1
ATOM 879 C C . ILE A 1 118 ? 0.820 -1.195 -5.347 1.00 98.56 118 ILE A C 1
ATOM 881 O O . ILE A 1 118 ? 0.433 -1.226 -6.522 1.00 98.56 118 ILE A O 1
ATOM 885 N N . LEU A 1 119 ? 0.500 -0.221 -4.494 1.00 98.62 119 LEU A N 1
ATOM 886 C CA . LEU A 1 119 ? -0.199 1.015 -4.839 1.00 98.62 119 LEU A CA 1
ATOM 887 C C . LEU A 1 119 ? 0.498 2.206 -4.156 1.00 98.62 119 LEU A C 1
ATOM 889 O O . LEU A 1 119 ? 0.489 2.306 -2.938 1.00 98.62 119 LEU A O 1
ATOM 893 N N . GLU A 1 120 ? 1.099 3.111 -4.921 1.00 98.12 120 GLU A N 1
ATOM 894 C CA . GLU A 1 120 ? 1.924 4.216 -4.392 1.00 98.12 120 GLU A CA 1
ATOM 895 C C . GLU A 1 120 ? 1.319 5.586 -4.716 1.00 98.12 120 GLU A C 1
ATOM 897 O O . GLU A 1 120 ? 0.471 5.711 -5.607 1.00 98.12 120 GLU A O 1
ATOM 902 N N . GLY A 1 121 ? 1.782 6.626 -4.014 1.00 97.00 121 GLY A N 1
ATOM 903 C CA . GLY A 1 121 ? 1.411 8.018 -4.282 1.00 97.00 121 GLY A CA 1
ATOM 904 C C . GLY A 1 121 ? -0.046 8.349 -3.954 1.00 97.00 121 GLY A C 1
ATOM 905 O O . GLY A 1 121 ? -0.680 9.160 -4.637 1.00 97.00 121 GLY A O 1
ATOM 906 N N . LEU A 1 122 ? -0.614 7.689 -2.943 1.00 97.88 122 LEU A N 1
ATOM 907 C CA . LEU A 1 122 ? -1.962 7.972 -2.454 1.00 97.88 122 LEU A CA 1
ATOM 908 C C . LEU A 1 122 ? -2.003 9.276 -1.651 1.00 97.88 122 LEU A C 1
ATOM 910 O O . LEU A 1 122 ? -1.181 9.494 -0.779 1.00 97.88 122 LEU A O 1
ATOM 914 N N . CYS A 1 123 ? -3.015 10.118 -1.854 1.00 97.81 123 CYS A N 1
ATOM 915 C CA . CYS A 1 123 ? -3.267 11.246 -0.953 1.00 97.81 123 CYS A CA 1
ATOM 916 C C . CYS A 1 123 ? -4.266 10.825 0.133 1.00 97.81 123 CYS A C 1
ATOM 918 O O . CYS A 1 123 ? -5.410 10.498 -0.189 1.00 97.81 123 CYS A O 1
ATOM 920 N N . LEU A 1 124 ? -3.833 10.832 1.398 1.00 98.38 124 LEU A N 1
ATOM 921 C CA . LEU A 1 124 ? -4.596 10.321 2.548 1.00 98.38 124 LEU A CA 1
ATOM 922 C C . LEU A 1 124 ? -4.895 11.393 3.619 1.00 98.38 124 LEU A C 1
ATOM 924 O O . LEU A 1 124 ? -5.324 11.055 4.718 1.00 98.38 124 LEU A O 1
ATOM 928 N N . ASP A 1 125 ? -4.711 12.682 3.302 1.00 97.50 125 ASP A N 1
ATOM 929 C CA . ASP A 1 125 ? -4.863 13.817 4.238 1.00 97.50 125 ASP A CA 1
ATOM 930 C C . ASP A 1 125 ? -6.190 13.820 5.010 1.00 97.50 125 ASP A C 1
ATOM 932 O O . ASP A 1 125 ? -6.219 14.109 6.207 1.00 97.50 125 ASP A O 1
ATOM 936 N N . GLU A 1 126 ? -7.281 13.509 4.310 1.00 96.56 126 GLU A N 1
ATOM 937 C CA . GLU A 1 126 ? -8.660 13.555 4.814 1.00 96.56 126 GLU A CA 1
ATOM 938 C C . GLU A 1 126 ? -9.233 12.151 5.066 1.00 96.56 126 GLU A C 1
ATOM 940 O O . GLU A 1 126 ? -10.449 11.964 5.083 1.00 96.56 126 GLU A O 1
ATOM 945 N N . VAL A 1 127 ? -8.361 11.147 5.202 1.00 97.94 127 VAL A N 1
ATOM 946 C CA . VAL A 1 127 ? -8.754 9.757 5.438 1.00 97.94 127 VAL A CA 1
ATOM 947 C C . VAL A 1 127 ? -8.429 9.382 6.878 1.00 97.94 127 VAL A C 1
ATOM 949 O O . VAL A 1 127 ? -7.263 9.345 7.280 1.00 97.94 127 VAL A O 1
ATOM 952 N N . ASP A 1 128 ? -9.478 9.082 7.638 1.00 97.69 128 ASP A N 1
ATOM 953 C CA . ASP A 1 128 ? -9.355 8.539 8.985 1.00 97.69 128 ASP A CA 1
ATOM 954 C C . ASP A 1 128 ? -8.974 7.055 8.932 1.00 97.69 128 ASP A C 1
ATOM 956 O O . ASP A 1 128 ? -9.353 6.326 8.010 1.00 97.69 128 ASP A O 1
ATOM 960 N N . GLU A 1 129 ? -8.259 6.596 9.953 1.00 98.12 129 GLU A N 1
ATOM 961 C CA . GLU A 1 129 ? -7.978 5.179 10.167 1.00 98.12 129 GLU A CA 1
ATOM 962 C C . GLU A 1 129 ? -9.274 4.350 10.235 1.00 98.12 129 GLU A C 1
ATOM 964 O O . GLU A 1 129 ? -10.254 4.755 10.865 1.00 98.12 129 GLU A O 1
ATOM 969 N N . GLY A 1 130 ? -9.286 3.173 9.602 1.00 98.06 130 GLY A N 1
ATOM 970 C CA . GLY A 1 130 ? -10.441 2.278 9.645 1.00 98.06 130 GLY A CA 1
ATOM 971 C C . GLY A 1 130 ? -10.651 1.442 8.388 1.00 98.06 130 GLY A C 1
ATOM 972 O O . GLY A 1 130 ? -9.794 1.357 7.508 1.00 98.06 130 GLY A O 1
ATOM 973 N N . TYR A 1 131 ? -11.817 0.799 8.317 1.00 98.38 131 TYR A N 1
ATOM 974 C CA . TYR A 1 131 ? -12.183 -0.084 7.213 1.00 98.38 131 TYR A CA 1
ATOM 975 C C . TYR A 1 131 ? -12.916 0.654 6.095 1.00 98.38 131 TYR A C 1
ATOM 977 O O . TYR A 1 131 ? -13.891 1.376 6.319 1.00 98.38 131 TYR A O 1
ATOM 985 N N . TYR A 1 132 ? -12.485 0.389 4.869 1.00 98.62 132 TYR A N 1
ATOM 986 C CA . TYR A 1 132 ? -13.036 0.962 3.649 1.00 98.62 132 TYR A CA 1
ATOM 987 C C . TYR A 1 132 ? -13.129 -0.105 2.568 1.00 98.62 132 TYR A C 1
ATOM 989 O O . TYR A 1 132 ? -12.556 -1.184 2.667 1.00 98.62 132 TYR A O 1
ATOM 997 N N . GLU A 1 133 ? -13.810 0.217 1.482 1.00 98.62 133 GLU A N 1
ATOM 998 C CA . GLU A 1 133 ? -13.621 -0.463 0.213 1.00 98.62 133 GLU A CA 1
ATOM 999 C C . GLU A 1 133 ? -12.677 0.361 -0.666 1.00 98.62 133 GLU A C 1
ATOM 1001 O O . GLU A 1 133 ? -12.940 1.530 -0.958 1.00 98.62 133 GLU A O 1
ATOM 1006 N N . LEU A 1 134 ? -11.586 -0.264 -1.099 1.00 98.81 134 LEU A N 1
ATOM 1007 C CA . LEU A 1 134 ? -10.659 0.276 -2.082 1.00 98.81 134 LEU A CA 1
ATOM 1008 C C . LEU A 1 134 ? -11.185 0.047 -3.497 1.00 98.81 134 LEU A C 1
ATOM 1010 O O . LEU A 1 134 ? -11.599 -1.060 -3.842 1.00 98.81 134 LEU A O 1
ATOM 1014 N N . ILE A 1 135 ? -11.062 1.071 -4.340 1.00 98.75 135 ILE A N 1
ATOM 1015 C CA . ILE A 1 135 ? -11.206 0.969 -5.793 1.00 98.75 135 ILE A CA 1
ATOM 1016 C C . ILE A 1 135 ? -9.990 1.650 -6.432 1.00 98.75 135 ILE A C 1
ATOM 1018 O O . ILE A 1 135 ? -9.850 2.871 -6.368 1.00 98.75 135 ILE A O 1
ATOM 1022 N N . ALA A 1 136 ? -9.105 0.865 -7.045 1.00 98.62 136 ALA A N 1
ATOM 1023 C CA . ALA A 1 136 ? -7.845 1.339 -7.627 1.00 98.62 136 ALA A CA 1
ATOM 1024 C C . ALA A 1 136 ? -7.466 0.550 -8.894 1.00 98.62 136 ALA A C 1
ATOM 1026 O O . ALA A 1 136 ? -6.324 0.134 -9.071 1.00 98.62 136 ALA A O 1
ATOM 1027 N N . LEU A 1 137 ? -8.446 0.295 -9.765 1.00 98.50 137 LEU A N 1
ATOM 1028 C CA . LEU A 1 137 ? -8.265 -0.551 -10.946 1.00 98.50 137 LEU A CA 1
ATOM 1029 C C . LEU A 1 137 ? -7.239 0.050 -11.927 1.00 98.50 137 LEU A C 1
ATOM 1031 O O . LEU A 1 137 ? -7.410 1.204 -12.340 1.00 98.50 137 LEU A O 1
ATOM 1035 N N . PRO A 1 138 ? -6.220 -0.718 -12.357 1.00 98.00 138 PRO A N 1
ATOM 1036 C CA . PRO A 1 138 ? -5.289 -0.271 -13.380 1.00 98.00 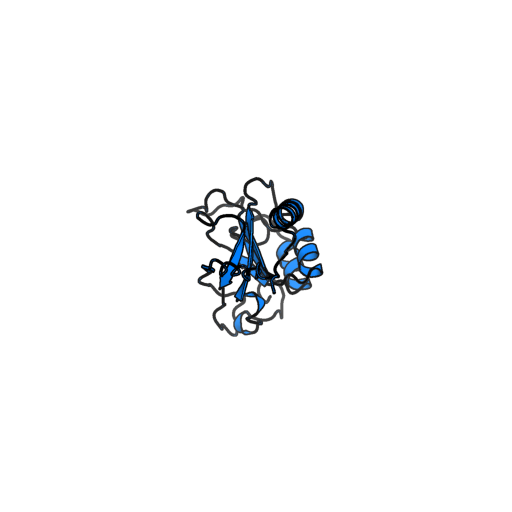138 PRO A CA 1
ATOM 1037 C C . PRO A 1 138 ? -5.956 -0.202 -14.757 1.00 98.00 138 PRO A C 1
ATOM 1039 O O . PRO A 1 138 ? -6.851 -0.983 -15.094 1.00 98.00 138 PRO A O 1
ATOM 1042 N N . LEU A 1 139 ? -5.469 0.709 -15.597 1.00 97.94 139 LEU A N 1
ATOM 1043 C CA . LEU A 1 139 ? -5.754 0.678 -17.023 1.00 97.94 139 LEU A CA 1
ATOM 1044 C C . LEU A 1 139 ? -5.110 -0.565 -17.641 1.00 97.94 139 LEU A C 1
ATOM 1046 O O . LEU A 1 139 ? -4.030 -1.008 -17.244 1.00 97.94 139 LEU A O 1
ATOM 1050 N N . LYS A 1 140 ? -5.764 -1.118 -18.663 1.00 96.81 140 LYS A N 1
ATOM 1051 C CA . LYS A 1 140 ? -5.313 -2.341 -19.333 1.00 96.81 140 LYS A CA 1
ATOM 1052 C C . LYS A 1 140 ? -4.188 -2.065 -20.341 1.00 96.81 140 LYS A C 1
ATOM 1054 O O . LYS A 1 140 ? -4.360 -2.263 -21.543 1.00 96.81 140 LYS A O 1
ATOM 1059 N N . PHE A 1 141 ? -3.040 -1.594 -19.860 1.00 95.94 141 PHE A N 1
ATOM 1060 C CA . PHE A 1 141 ? -1.843 -1.406 -20.680 1.00 95.94 141 PHE A CA 1
ATOM 1061 C C . PHE A 1 141 ? -1.086 -2.720 -20.842 1.00 95.94 141 PHE A C 1
ATOM 1063 O O . PHE A 1 141 ? -0.548 -3.258 -19.879 1.00 95.94 141 PHE A O 1
ATOM 1070 N N . LEU A 1 142 ? -1.058 -3.247 -22.065 1.00 92.88 142 LEU A N 1
ATOM 1071 C CA . LEU A 1 142 ? -0.557 -4.598 -22.327 1.00 92.88 142 LEU A CA 1
ATOM 1072 C C . LEU A 1 142 ? 0.950 -4.749 -22.098 1.00 92.88 142 LEU A C 1
ATOM 1074 O O . LEU A 1 142 ? 1.368 -5.824 -21.689 1.00 92.88 142 LEU A O 1
ATOM 1078 N N . ASP A 1 143 ? 1.723 -3.678 -22.292 1.00 92.44 143 ASP A N 1
ATOM 1079 C CA . ASP A 1 143 ? 3.191 -3.734 -22.316 1.00 92.44 143 ASP A CA 1
ATOM 1080 C C . ASP A 1 143 ? 3.863 -2.756 -21.333 1.00 92.44 143 ASP A C 1
ATOM 1082 O O . ASP A 1 143 ? 5.083 -2.609 -21.353 1.00 92.44 143 ASP A O 1
ATOM 1086 N N . LEU A 1 144 ? 3.086 -2.067 -20.485 1.00 93.62 144 LEU A N 1
ATOM 1087 C CA . LEU A 1 144 ? 3.636 -1.164 -19.467 1.00 93.62 144 LEU A CA 1
ATOM 1088 C C . LEU A 1 144 ? 3.843 -1.879 -18.132 1.00 93.62 144 LEU A C 1
ATOM 1090 O O . LEU A 1 144 ? 3.156 -2.846 -17.793 1.00 93.62 144 LEU A O 1
ATOM 1094 N N . ASP A 1 145 ? 4.799 -1.378 -17.364 1.00 93.56 145 ASP A N 1
ATOM 1095 C CA . ASP A 1 145 ? 5.183 -1.898 -16.059 1.00 93.56 145 ASP A CA 1
ATOM 1096 C C . ASP A 1 145 ? 4.232 -1.474 -14.931 1.00 93.56 145 ASP A C 1
ATOM 1098 O O . ASP A 1 145 ? 4.024 -2.248 -13.991 1.00 93.56 145 ASP A O 1
ATOM 1102 N N . ALA A 1 146 ? 3.611 -0.300 -15.072 1.00 95.75 146 ALA A N 1
ATOM 1103 C CA . ALA A 1 146 ? 2.644 0.271 -14.143 1.00 95.75 146 ALA A CA 1
ATOM 1104 C C . ALA A 1 146 ? 1.503 1.013 -14.867 1.00 95.75 146 ALA A C 1
ATOM 1106 O O . ALA A 1 146 ? 1.546 1.268 -16.072 1.00 95.75 146 ALA A O 1
ATOM 1107 N N . SER A 1 147 ? 0.457 1.368 -14.117 1.00 97.88 147 SER A N 1
ATOM 1108 C CA . SER A 1 147 ? -0.658 2.190 -14.592 1.00 97.88 147 SER A CA 1
ATOM 1109 C C . SER A 1 147 ? -0.977 3.265 -13.558 1.00 97.88 147 SER A C 1
ATOM 1111 O O . SER A 1 147 ? -1.122 2.921 -12.386 1.00 97.88 147 SER A O 1
ATOM 1113 N N . PRO A 1 148 ? -1.204 4.529 -13.961 1.00 97.69 148 PRO A N 1
ATOM 1114 C CA . PRO A 1 148 ? -1.892 5.470 -13.093 1.00 97.69 148 PRO A CA 1
ATOM 1115 C C . PRO A 1 148 ? -3.308 4.964 -12.803 1.00 97.69 148 PRO 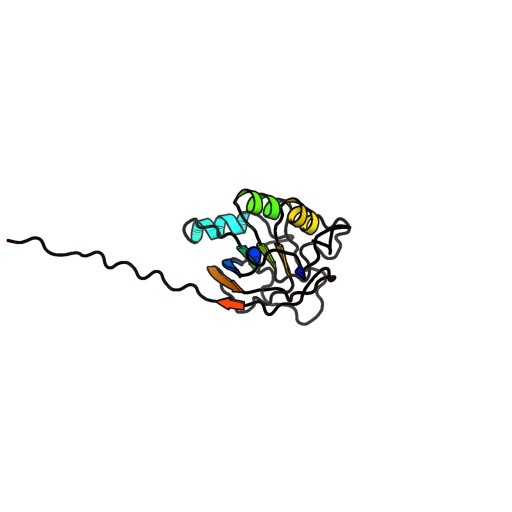A C 1
ATOM 1117 O O . PRO A 1 148 ? -3.921 4.276 -13.630 1.00 97.69 148 PRO A O 1
ATOM 1120 N N . VAL A 1 149 ? -3.837 5.337 -11.642 1.00 98.38 149 VAL A N 1
ATOM 1121 C CA . VAL A 1 149 ? -5.192 4.991 -11.208 1.00 98.38 149 VAL A CA 1
ATOM 1122 C C . VAL A 1 149 ? -5.869 6.198 -10.578 1.00 98.38 149 VAL A C 1
ATOM 1124 O O . VAL A 1 149 ? -5.218 7.112 -10.074 1.00 98.38 149 VAL A O 1
ATOM 1127 N N . ARG A 1 150 ? -7.201 6.183 -10.561 1.00 98.38 150 ARG A N 1
ATOM 1128 C CA . ARG A 1 150 ? -7.977 7.034 -9.660 1.00 98.38 150 ARG A CA 1
ATOM 1129 C C . ARG A 1 150 ? -8.326 6.211 -8.423 1.00 98.38 150 ARG A C 1
ATOM 1131 O O . ARG A 1 150 ? -9.395 5.612 -8.378 1.00 98.38 150 ARG A O 1
ATOM 1138 N N . GLY A 1 151 ? -7.405 6.165 -7.463 1.00 97.75 151 GLY A N 1
ATOM 1139 C CA . GLY A 1 151 ? -7.634 5.502 -6.182 1.00 97.75 151 GLY A CA 1
ATOM 1140 C C . GLY A 1 151 ? -8.729 6.218 -5.396 1.00 97.75 151 GLY A C 1
ATOM 1141 O O . GLY A 1 151 ? -8.662 7.434 -5.212 1.00 97.75 151 GLY A O 1
ATOM 1142 N N . VAL A 1 152 ? -9.753 5.482 -4.969 1.00 98.38 152 VAL A N 1
ATOM 1143 C CA . VAL A 1 152 ? -10.798 5.991 -4.073 1.00 98.38 152 VAL A CA 1
ATOM 1144 C C . VAL A 1 152 ? -11.070 4.994 -2.955 1.00 98.38 152 VAL A C 1
ATOM 1146 O O . VAL A 1 152 ? -10.995 3.780 -3.158 1.00 98.38 152 VAL A O 1
ATOM 1149 N N . LEU A 1 153 ? -11.417 5.532 -1.789 1.00 98.62 153 LEU A N 1
ATOM 1150 C CA . LEU A 1 153 ? -11.933 4.781 -0.655 1.00 98.62 153 LEU A CA 1
ATOM 1151 C C . LEU A 1 153 ? -13.418 5.100 -0.495 1.00 98.62 153 LEU A C 1
ATOM 1153 O O . LEU A 1 153 ? -13.825 6.263 -0.543 1.00 98.62 153 LEU A O 1
ATOM 1157 N N . ARG A 1 154 ? -14.232 4.063 -0.322 1.00 97.81 154 ARG A N 1
ATOM 1158 C CA . ARG A 1 154 ? -15.661 4.174 -0.025 1.00 97.81 154 ARG A CA 1
ATOM 1159 C C . ARG A 1 154 ? -15.920 3.604 1.362 1.00 97.81 154 ARG A C 1
ATOM 1161 O O . ARG A 1 154 ? -15.378 2.559 1.707 1.00 97.81 154 ARG A O 1
ATOM 1168 N N . THR A 1 155 ? -16.747 4.275 2.157 1.00 96.38 155 THR A N 1
ATOM 1169 C CA . THR A 1 155 ? -17.172 3.739 3.452 1.00 96.38 155 THR A CA 1
ATOM 1170 C C . THR A 1 155 ? -17.931 2.431 3.257 1.00 96.38 155 THR A C 1
ATOM 1172 O O . THR A 1 155 ? -18.742 2.294 2.335 1.00 96.38 155 THR A O 1
ATOM 1175 N N . LEU A 1 156 ? -17.666 1.456 4.123 1.00 93.00 156 LEU A N 1
ATOM 1176 C CA . LEU A 1 156 ? -18.418 0.209 4.109 1.00 93.00 156 LEU A CA 1
ATOM 1177 C C . LEU A 1 156 ? -19.850 0.466 4.598 1.00 93.00 156 LEU A C 1
ATOM 1179 O O . LEU A 1 156 ? -20.057 1.291 5.496 1.00 93.00 156 LEU A O 1
ATOM 1183 N N . PRO A 1 157 ? -20.857 -0.222 4.034 1.00 85.56 157 PRO A N 1
ATOM 1184 C CA . PRO A 1 157 ? -22.196 -0.158 4.586 1.00 85.56 157 PRO A CA 1
ATOM 1185 C C . PRO A 1 157 ? -22.144 -0.672 6.023 1.00 85.56 157 PRO A C 1
ATOM 1187 O O . PRO A 1 157 ? -21.631 -1.763 6.272 1.00 85.56 157 PRO A O 1
ATOM 1190 N N . SER A 1 158 ? -22.677 0.106 6.969 1.00 72.81 158 SER A N 1
ATOM 1191 C CA . SER A 1 158 ? -22.884 -0.379 8.330 1.00 72.81 158 SER A CA 1
ATOM 1192 C C . SER A 1 158 ? -23.652 -1.690 8.244 1.00 72.81 158 SER A C 1
ATOM 1194 O O . SER A 1 158 ? -24.722 -1.738 7.628 1.00 72.81 158 SER A O 1
ATOM 1196 N N . SER A 1 159 ? -23.104 -2.758 8.823 1.00 59.50 159 SER A N 1
ATOM 1197 C CA . SER A 1 159 ? -23.863 -3.983 9.006 1.00 59.50 159 SER A CA 1
ATOM 1198 C C . SER A 1 159 ? -25.124 -3.592 9.770 1.00 59.50 159 SER A C 1
ATOM 1200 O O . SER A 1 159 ? -25.060 -3.111 10.900 1.00 59.50 159 SER A O 1
ATOM 1202 N N . LEU A 1 160 ? -26.282 -3.697 9.112 1.00 43.09 160 LEU A N 1
ATOM 1203 C CA . LEU A 1 160 ? -27.557 -3.575 9.798 1.00 43.09 160 LEU A CA 1
ATOM 1204 C C . LEU A 1 160 ? -27.507 -4.624 10.899 1.00 43.09 160 LEU A C 1
ATOM 1206 O O . LEU A 1 160 ? -27.443 -5.820 10.611 1.00 43.09 160 LEU A O 1
ATOM 1210 N N . SER A 1 161 ? -27.463 -4.173 12.150 1.00 43.47 161 SER A N 1
ATOM 1211 C CA . SER A 1 161 ? -27.690 -5.037 13.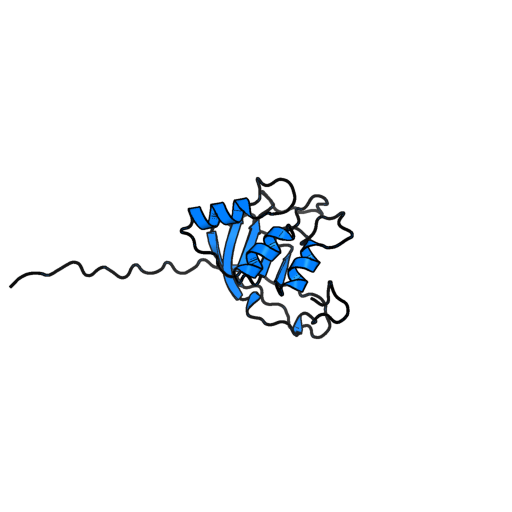289 1.00 43.47 161 SER A CA 1
ATOM 1212 C C . SER A 1 161 ? -29.002 -5.754 13.013 1.00 43.47 161 SER A C 1
ATOM 1214 O O . SER A 1 161 ? -30.058 -5.126 12.924 1.00 43.47 161 SER A O 1
ATOM 1216 N N . THR A 1 162 ? -28.933 -7.066 12.789 1.00 43.03 162 THR A N 1
ATOM 1217 C CA . THR A 1 162 ? -30.126 -7.902 12.756 1.00 43.03 162 THR A CA 1
ATOM 1218 C C . THR A 1 162 ? -30.881 -7.579 14.040 1.00 43.03 162 THR A C 1
ATOM 1220 O O . THR A 1 162 ? -30.299 -7.763 15.113 1.00 43.03 162 THR A O 1
ATOM 1223 N N . PRO A 1 163 ? -32.106 -7.027 13.984 1.00 42.50 163 PRO A N 1
ATOM 1224 C CA . PRO A 1 163 ? -32.840 -6.754 15.199 1.00 42.50 163 PRO A CA 1
ATOM 1225 C C . PRO A 1 163 ? -33.020 -8.095 15.899 1.00 42.50 163 PRO A C 1
ATOM 1227 O O . PRO A 1 163 ? -33.646 -9.013 15.367 1.00 42.50 163 PRO A O 1
ATOM 1230 N N . THR A 1 164 ? -32.407 -8.229 17.072 1.00 48.62 164 THR A N 1
ATOM 1231 C CA . THR A 1 164 ? -32.697 -9.319 17.990 1.00 48.62 164 THR A CA 1
ATOM 1232 C C . THR A 1 164 ? -34.197 -9.247 18.238 1.00 48.62 164 THR A C 1
ATOM 1234 O O . THR A 1 164 ? -34.669 -8.285 18.844 1.00 48.62 164 THR A O 1
ATOM 1237 N N . HIS A 1 165 ? -34.964 -10.207 17.717 1.00 49.09 165 HIS A N 1
ATOM 1238 C CA . HIS A 1 165 ? -36.361 -10.367 18.101 1.00 49.09 165 HIS A CA 1
ATOM 1239 C C . HIS A 1 165 ? -36.386 -10.715 19.592 1.00 49.09 165 HIS A C 1
ATOM 1241 O O . HIS A 1 165 ? -36.272 -11.872 19.988 1.00 49.09 165 HIS A O 1
ATOM 1247 N N . ALA A 1 166 ? -36.460 -9.678 20.421 1.00 53.72 166 ALA A N 1
ATOM 1248 C CA . ALA A 1 166 ? -36.885 -9.764 21.800 1.00 53.72 166 ALA A CA 1
ATOM 1249 C C . ALA A 1 166 ? -38.411 -9.597 21.823 1.00 53.72 166 ALA A C 1
ATOM 1251 O O . ALA A 1 166 ? -38.926 -8.580 21.361 1.00 53.72 166 ALA A O 1
ATOM 1252 N N . GLY A 1 167 ? -39.099 -10.599 22.371 1.00 47.41 167 GLY A N 1
ATOM 1253 C CA . GLY A 1 167 ? -40.553 -10.650 22.565 1.00 47.41 167 GLY A CA 1
ATOM 1254 C C . GLY A 1 167 ? -41.226 -11.574 21.543 1.00 47.41 167 GLY A C 1
ATOM 1255 O O . GLY A 1 167 ? -41.000 -11.422 20.352 1.00 47.41 167 GLY A O 1
ATOM 1256 N N . GLU A 1 168 ? -42.026 -12.571 21.916 1.00 44.16 168 GLU A N 1
ATOM 1257 C CA . GLU A 1 168 ? -42.891 -12.663 23.096 1.00 44.16 168 GLU A CA 1
ATOM 1258 C C . GLU A 1 168 ? -42.954 -14.105 23.636 1.00 44.16 168 GLU A C 1
ATOM 1260 O O . GLU A 1 168 ? -43.357 -15.033 22.936 1.00 44.16 168 GLU A O 1
ATOM 1265 N N . GLU A 1 169 ? -42.620 -14.283 24.919 1.00 51.34 169 GLU A N 1
ATOM 1266 C CA . GLU A 1 169 ? -43.381 -15.211 25.757 1.00 51.34 169 GLU A CA 1
ATOM 1267 C C . GLU A 1 169 ? -44.716 -14.534 26.087 1.00 51.34 169 GLU A C 1
ATOM 1269 O O . GLU A 1 169 ? -44.718 -13.421 26.612 1.00 51.34 169 GLU A O 1
ATOM 1274 N N . SER A 1 170 ? -45.839 -15.188 25.786 1.00 52.81 170 SER A N 1
ATOM 1275 C CA . SER A 1 170 ? -46.960 -15.433 26.715 1.00 52.81 170 SER A CA 1
ATOM 1276 C C . SER A 1 170 ? -48.248 -15.791 25.963 1.00 52.81 170 SER A C 1
ATOM 1278 O O . SER A 1 170 ? -48.910 -14.934 25.381 1.00 52.81 170 SER A O 1
ATOM 1280 N N . SER A 1 171 ? -48.631 -17.070 26.026 1.00 55.72 171 SER A N 1
ATOM 1281 C CA . SER A 1 171 ? -49.951 -17.574 26.466 1.00 55.72 171 SER A CA 1
ATOM 1282 C C . SER A 1 171 ? -49.977 -19.096 26.395 1.00 55.72 171 SER A C 1
ATOM 1284 O O . SER A 1 171 ? -49.591 -19.640 25.338 1.00 55.72 171 SER A O 1
#

Foldseek 3Di:
DVVVDDVDAAQLPDDQVLQWFKEFEFECCVPPAADDDVSVCVLCVVQPNDHDLEYEYENDLFQDPDDDQADHAHDLNRLQVSLVVNRAEYEYLAQYNHHNPDPPSSSVVSCSVSNHHYHYNDGCNPPDGGMWIWHWGFDNDRPHRGGHTDIDTHHDPPDPPPPPPDDDDDD

InterPro domains:
  IPR007325 Kynurenine formamidase/cyclase-like [PF04199] (1-99)
  IPR007325 Kynurenine formamidase/cyclase-like [PTHR31118] (7-153)
  IPR037175 Kynurenine formamidase superfamily [G3DSA:3.50.30.50] (1-160)
  IPR037175 Kynurenine formamidase superfamily [SSF102198] (1-153)

Sequence (171 aa):
PAHTRIGGAPIGSVPLEPYLGEALVVDMTGVDGAACIGPVEETVERLGGHLPQRLILRTYPKYPREWDNDFAGVSPELTHWFADRGGVLIGIDGASFDPMDSKTMDGHHAASDRGVAILEGLCLDEVDEGYYELIALPLKFLDLDASPVRGVLRTLPSSLSTPTHAGEESS

Radius of gyration: 18.21 Å; chains: 1; bounding box: 69×37×49 Å

Secondary structure (DSSP, 8-state):
-TTTSTTPPPGGGS-SGGGEEEEEEEE-TT--SSB-HHHHHHHHHHTTS---SEEEEE--SS--SS--S----B-HHHHHHHHTTT--EEEESSS-SS-TT-SS-HHHHHHHHHT-EEE-----TT--SEEEEEE-PPP--SS-S------EEEEPPP-------------

Organism: Rhodococcus erythropolis (NCBI:txid1833)

pLDDT: mean 92.14, std 13.13, range [42.5, 98.88]